Protein AF-A0A2C9L637-F1 (afdb_monomer_lite)

Sequence (157 aa):
QLSGPNQGNRTQELPAGRHTFPFSFQLPFNLPSSFEDYVGYVRYTAIGIIDKPWKFNHKTKRPFTIIGVLDLNQIPGAQQRLQVTKEKNVCCLCCKTGPIQATFNIERTGYVPGEAIKIFAEIRNGSSRRIDKSYVNLIMYKTFHAVTRARTDIQEI

Structure (mmCIF, N/CA/C/O backbone):
data_AF-A0A2C9L637-F1
#
_entry.id   AF-A0A2C9L637-F1
#
loop_
_atom_site.group_PDB
_atom_site.id
_atom_site.type_symbol
_atom_site.label_atom_id
_atom_site.label_alt_id
_atom_site.label_comp_id
_atom_site.label_asym_id
_atom_site.label_entity_id
_atom_site.label_seq_id
_atom_site.pdbx_PDB_ins_code
_atom_site.Cartn_x
_atom_site.Cartn_y
_atom_site.Cartn_z
_atom_site.occupancy
_atom_site.B_iso_or_equiv
_atom_site.auth_seq_id
_atom_site.auth_comp_id
_atom_site.auth_asym_id
_atom_site.auth_atom_id
_atom_site.pdbx_PDB_model_num
ATOM 1 N N . GLN A 1 1 ? 25.671 4.839 -17.784 1.00 28.70 1 GLN A N 1
ATOM 2 C CA . GLN A 1 1 ? 26.347 5.194 -19.049 1.00 28.70 1 GLN A CA 1
ATOM 3 C C . GLN A 1 1 ? 26.226 4.006 -19.983 1.00 28.70 1 GLN A C 1
ATOM 5 O O . GLN A 1 1 ? 26.399 2.883 -19.530 1.00 28.70 1 GLN A O 1
ATOM 10 N N . LEU A 1 2 ? 25.816 4.247 -21.226 1.00 46.53 2 LEU A N 1
ATOM 11 C CA . LEU A 1 2 ? 25.717 3.221 -22.258 1.00 46.53 2 LEU A CA 1
ATOM 12 C C . LEU A 1 2 ? 27.128 2.891 -22.744 1.00 46.53 2 LEU A C 1
ATOM 14 O O . LEU A 1 2 ? 27.812 3.769 -23.260 1.00 46.53 2 LEU A O 1
ATOM 18 N N . SER A 1 3 ? 27.531 1.637 -22.619 1.00 33.41 3 SER A N 1
ATOM 19 C CA . SER A 1 3 ? 28.649 1.087 -23.376 1.00 33.41 3 SER A CA 1
ATOM 20 C C . SER A 1 3 ? 28.237 -0.295 -23.865 1.00 33.41 3 SER A C 1
ATOM 22 O O . SER A 1 3 ? 28.489 -1.319 -23.238 1.00 33.41 3 SER A O 1
ATOM 24 N N . GLY A 1 4 ? 27.562 -0.306 -25.020 1.00 45.91 4 GLY A N 1
ATOM 25 C CA . GLY A 1 4 ? 27.743 -1.414 -25.955 1.00 45.91 4 GLY A CA 1
ATOM 26 C C . GLY A 1 4 ? 29.222 -1.485 -26.364 1.00 45.91 4 GLY A C 1
ATOM 27 O O . GLY A 1 4 ? 29.966 -0.536 -26.094 1.00 45.91 4 GLY A O 1
ATOM 28 N N . PRO A 1 5 ? 29.677 -2.595 -26.967 1.00 41.38 5 PRO A N 1
ATOM 29 C CA . PRO A 1 5 ? 31.084 -2.763 -27.304 1.00 41.38 5 PRO A CA 1
ATOM 30 C C . PRO A 1 5 ? 31.569 -1.538 -28.081 1.00 41.38 5 PRO A C 1
ATOM 32 O O . PRO A 1 5 ? 30.917 -1.120 -29.036 1.00 41.38 5 PRO A O 1
ATOM 35 N N . ASN A 1 6 ? 32.683 -0.956 -27.623 1.00 43.72 6 ASN A N 1
ATOM 36 C CA . ASN A 1 6 ? 33.396 0.138 -28.275 1.00 43.72 6 ASN A CA 1
ATOM 37 C C . ASN A 1 6 ? 33.693 -0.249 -29.730 1.00 43.72 6 ASN A C 1
ATOM 39 O O . ASN A 1 6 ? 34.735 -0.822 -30.036 1.00 43.72 6 ASN A O 1
ATOM 43 N N . GLN A 1 7 ? 32.774 0.057 -30.636 1.00 46.03 7 GLN A N 1
ATOM 44 C CA . GLN A 1 7 ? 33.030 0.099 -32.062 1.00 46.03 7 GLN A CA 1
ATOM 45 C C . GLN A 1 7 ? 32.944 1.569 -32.439 1.00 46.03 7 GLN A C 1
ATOM 47 O O . GLN A 1 7 ? 31.865 2.156 -32.485 1.00 46.03 7 GLN A O 1
ATOM 52 N N . GLY A 1 8 ? 34.121 2.179 -32.593 1.00 40.31 8 GLY A N 1
ATOM 53 C CA . GLY A 1 8 ? 34.260 3.569 -33.006 1.00 40.31 8 GLY A CA 1
ATOM 54 C C . GLY A 1 8 ? 33.510 3.858 -34.305 1.00 40.31 8 GLY A C 1
ATOM 55 O O . GLY A 1 8 ? 33.198 2.933 -35.047 1.00 40.31 8 GLY A O 1
ATOM 56 N N . ASN A 1 9 ? 33.252 5.147 -34.546 1.00 46.56 9 ASN A N 1
ATOM 57 C CA . ASN A 1 9 ? 32.622 5.773 -35.719 1.00 46.56 9 ASN A CA 1
ATOM 58 C C . ASN A 1 9 ? 32.857 5.067 -37.075 1.00 46.56 9 ASN A C 1
ATOM 60 O O . ASN A 1 9 ? 33.550 5.573 -37.955 1.00 46.56 9 ASN A O 1
ATOM 64 N N . ARG A 1 10 ? 32.234 3.912 -37.283 1.00 53.25 10 ARG A N 1
ATOM 65 C CA . ARG A 1 10 ? 32.051 3.259 -38.573 1.00 53.25 10 ARG A CA 1
ATOM 66 C C . ARG A 1 10 ? 30.568 3.003 -38.689 1.00 53.25 10 ARG A C 1
ATOM 68 O O . ARG A 1 10 ? 30.022 2.156 -37.989 1.00 53.25 10 ARG A O 1
ATOM 75 N N . THR A 1 11 ? 29.920 3.760 -39.564 1.00 60.19 11 THR A N 1
ATOM 76 C CA . THR A 1 11 ? 28.570 3.462 -40.026 1.00 60.19 11 THR A CA 1
ATOM 77 C C . THR A 1 11 ? 28.627 2.093 -40.704 1.00 60.19 11 THR A C 1
ATOM 79 O O . THR A 1 11 ? 29.035 1.986 -41.856 1.00 60.19 11 THR A O 1
ATOM 82 N N . GLN A 1 12 ? 28.338 1.027 -39.959 1.00 68.56 12 GLN A N 1
ATOM 83 C CA . GLN A 1 12 ? 28.237 -0.312 -40.527 1.00 68.56 12 GLN A CA 1
ATOM 84 C C . GLN A 1 12 ? 26.916 -0.407 -41.277 1.00 68.56 12 GLN A C 1
ATOM 86 O O . GLN A 1 12 ? 25.842 -0.199 -40.709 1.00 68.56 12 GLN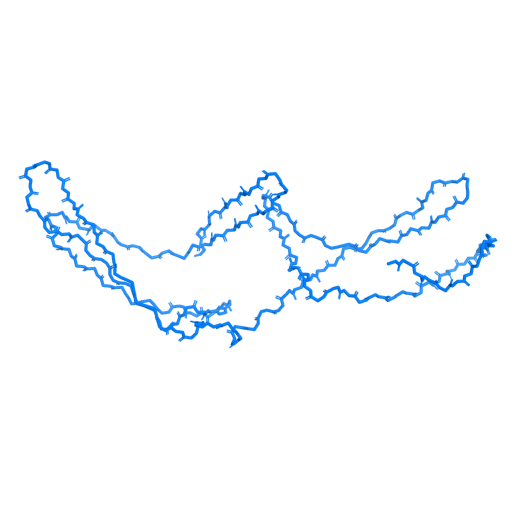 A O 1
ATOM 91 N N . GLU A 1 13 ? 27.008 -0.702 -42.566 1.00 81.12 13 GLU A N 1
ATOM 92 C CA . GLU A 1 13 ? 25.851 -1.029 -43.381 1.00 81.12 13 GLU A CA 1
ATOM 93 C C . GLU A 1 13 ? 25.332 -2.411 -42.966 1.00 81.12 13 GLU A C 1
ATOM 95 O O . GLU A 1 13 ? 26.068 -3.398 -42.978 1.00 81.12 13 GLU A O 1
ATOM 100 N N . LEU A 1 14 ? 24.069 -2.476 -42.539 1.00 85.00 14 LEU A N 1
ATOM 101 C CA . LEU A 1 14 ? 23.415 -3.738 -42.204 1.00 85.00 14 LEU A CA 1
ATOM 102 C C . LEU A 1 14 ? 22.850 -4.349 -43.496 1.00 85.00 14 LEU A C 1
ATOM 104 O O . LEU A 1 14 ? 21.943 -3.749 -44.079 1.00 85.00 14 LEU A O 1
ATOM 108 N N . PRO A 1 15 ? 23.332 -5.523 -43.952 1.00 91.06 15 PRO A N 1
ATOM 109 C CA . PRO A 1 15 ? 22.812 -6.158 -45.159 1.00 91.06 15 PRO A CA 1
ATOM 110 C C . PRO A 1 15 ? 21.345 -6.569 -44.985 1.00 91.06 15 PRO A C 1
ATOM 112 O O . PRO A 1 15 ? 20.839 -6.678 -43.865 1.00 91.06 15 PRO A O 1
ATOM 115 N N . ALA A 1 16 ? 20.652 -6.840 -46.091 1.00 92.12 16 ALA A N 1
ATOM 116 C CA . ALA A 1 16 ? 19.285 -7.346 -46.036 1.00 92.12 16 ALA A CA 1
ATOM 117 C C . ALA A 1 16 ? 19.226 -8.660 -45.237 1.00 92.12 16 ALA A C 1
ATOM 119 O O . ALA A 1 16 ? 19.982 -9.595 -45.496 1.00 92.12 16 ALA A O 1
ATOM 120 N N . GLY A 1 17 ? 18.326 -8.727 -44.257 1.00 93.69 17 GLY A N 1
ATOM 121 C CA . GLY A 1 17 ? 18.171 -9.903 -43.407 1.00 93.69 17 GLY A CA 1
ATOM 122 C C . GLY A 1 17 ? 17.767 -9.564 -41.977 1.00 93.69 17 GLY A C 1
ATOM 123 O O . GLY A 1 17 ? 17.481 -8.415 -41.633 1.00 93.69 17 GLY A O 1
ATOM 124 N N . ARG A 1 18 ? 17.722 -10.597 -41.131 1.00 94.19 18 ARG A N 1
ATOM 125 C CA . ARG A 1 18 ? 17.390 -10.473 -39.710 1.00 94.19 18 ARG A CA 1
ATOM 126 C C . ARG A 1 18 ? 18.661 -10.271 -38.894 1.00 94.19 18 ARG A C 1
ATOM 128 O O . ARG A 1 18 ? 19.492 -11.167 -38.809 1.00 94.19 18 ARG A O 1
ATOM 135 N N . HIS A 1 19 ? 18.735 -9.135 -38.212 1.00 90.88 19 HIS A N 1
ATOM 136 C CA . HIS A 1 19 ? 19.812 -8.809 -37.279 1.00 90.88 19 HIS A CA 1
ATOM 137 C C . HIS A 1 19 ? 19.306 -8.912 -35.843 1.00 90.88 19 HIS A C 1
ATOM 139 O O . HIS A 1 19 ? 18.212 -8.438 -35.534 1.00 90.88 19 HIS A O 1
ATOM 145 N N . THR A 1 20 ? 20.088 -9.540 -34.966 1.00 92.44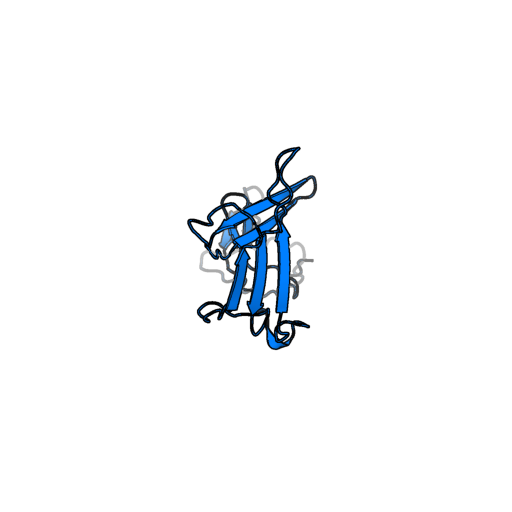 20 THR A N 1
ATOM 146 C CA . THR A 1 20 ? 19.753 -9.691 -33.543 1.00 92.44 20 THR A CA 1
ATOM 147 C C . THR A 1 20 ? 20.862 -9.081 -32.702 1.00 92.44 20 THR A C 1
ATOM 149 O O . THR A 1 20 ? 22.010 -9.499 -32.798 1.00 92.44 20 THR A O 1
ATOM 152 N N . PHE A 1 21 ? 20.501 -8.115 -31.860 1.00 90.06 21 PHE A N 1
ATOM 153 C CA . PHE A 1 21 ? 21.420 -7.434 -30.953 1.00 90.06 21 PHE A CA 1
ATOM 154 C C . PHE A 1 21 ? 21.035 -7.794 -29.513 1.00 90.06 21 PHE A C 1
ATOM 156 O O . PHE A 1 21 ? 20.089 -7.207 -28.979 1.00 90.06 21 PHE A O 1
ATOM 163 N N . PRO A 1 22 ? 21.683 -8.796 -28.893 1.00 92.44 22 PRO A N 1
ATOM 164 C CA . PRO A 1 22 ? 21.400 -9.145 -27.509 1.00 92.44 22 PRO A CA 1
ATOM 165 C C . PRO A 1 22 ? 21.845 -8.011 -26.581 1.00 92.44 22 PRO A C 1
ATOM 167 O O . PRO A 1 22 ? 22.893 -7.398 -26.777 1.00 92.44 22 PRO A O 1
ATOM 170 N N . PHE A 1 23 ? 21.050 -7.747 -25.551 1.00 90.19 23 PHE A N 1
ATOM 171 C CA . PHE A 1 23 ? 21.377 -6.795 -24.499 1.00 90.19 23 PHE A CA 1
ATOM 172 C C . PHE A 1 23 ? 20.975 -7.370 -23.143 1.00 90.19 23 PHE A C 1
ATOM 174 O O . PHE A 1 23 ? 20.052 -8.177 -23.041 1.00 90.19 23 PHE A O 1
ATOM 181 N N . SER A 1 24 ? 21.667 -6.927 -22.100 1.00 92.12 24 SER A N 1
ATOM 182 C CA . SER A 1 24 ? 21.344 -7.226 -20.710 1.00 92.12 24 SER A CA 1
ATOM 183 C C . SER A 1 24 ? 21.689 -6.011 -19.863 1.00 92.12 24 SER A C 1
ATOM 185 O O . SER A 1 24 ? 22.668 -5.314 -20.135 1.00 92.12 24 SER A O 1
ATOM 187 N N . PHE A 1 25 ? 20.871 -5.734 -18.859 1.00 88.38 25 PHE A N 1
ATOM 188 C CA . PHE A 1 25 ? 21.127 -4.693 -17.879 1.00 88.38 25 PHE A CA 1
ATOM 189 C C . PHE A 1 25 ? 20.613 -5.152 -16.523 1.00 88.38 25 PHE A C 1
ATOM 191 O O . PHE A 1 25 ? 19.581 -5.815 -16.423 1.00 88.38 25 PHE A O 1
ATOM 198 N N . GLN A 1 26 ? 21.339 -4.778 -15.476 1.00 91.94 26 GLN A N 1
ATOM 199 C CA . GLN A 1 26 ? 20.874 -4.955 -14.111 1.00 91.94 26 GLN A CA 1
ATOM 200 C C . GLN A 1 26 ? 20.063 -3.729 -13.708 1.00 91.94 26 GLN A C 1
ATOM 202 O O . GLN A 1 26 ? 20.480 -2.588 -13.919 1.00 91.94 26 GLN A O 1
ATOM 207 N N . LEU A 1 27 ? 18.881 -3.977 -13.158 1.00 91.06 27 LEU A N 1
ATOM 208 C CA . LEU A 1 27 ? 18.055 -2.927 -12.588 1.00 91.06 27 LEU A CA 1
ATOM 209 C C . LEU A 1 27 ? 18.649 -2.477 -11.242 1.00 91.06 27 LEU A C 1
ATOM 211 O O . LEU A 1 27 ? 19.172 -3.316 -10.508 1.00 91.06 27 LEU A O 1
ATOM 215 N N . PRO A 1 28 ? 18.561 -1.182 -10.891 1.00 90.50 28 PRO A N 1
ATOM 216 C CA . PRO A 1 28 ? 18.872 -0.723 -9.543 1.00 90.50 28 PRO A CA 1
ATOM 217 C C . PRO A 1 28 ? 18.080 -1.493 -8.476 1.00 90.50 28 PRO A C 1
ATOM 219 O O . PRO A 1 28 ? 16.917 -1.835 -8.679 1.00 90.50 28 PRO A O 1
ATOM 222 N N . PHE A 1 29 ? 18.697 -1.731 -7.318 1.00 83.06 29 PHE A N 1
ATOM 223 C CA . PHE A 1 29 ? 18.093 -2.524 -6.239 1.00 83.06 29 PHE A CA 1
ATOM 224 C C . PHE A 1 29 ? 16.927 -1.826 -5.525 1.00 83.06 29 PHE A C 1
ATOM 226 O O . PHE A 1 29 ? 16.093 -2.483 -4.917 1.00 83.06 29 PHE A O 1
ATOM 233 N N . ASN A 1 30 ? 16.855 -0.499 -5.594 1.00 85.50 30 ASN A N 1
ATOM 234 C CA . ASN A 1 30 ? 15.893 0.331 -4.868 1.00 85.50 30 ASN A CA 1
ATOM 235 C C . ASN A 1 30 ? 14.771 0.874 -5.767 1.00 85.50 30 ASN A C 1
ATOM 237 O O . ASN A 1 30 ? 14.262 1.973 -5.535 1.00 85.50 30 ASN A O 1
ATOM 241 N N . LEU A 1 31 ? 14.406 0.139 -6.819 1.00 91.38 31 LEU A N 1
ATOM 242 C CA . LEU A 1 31 ? 13.280 0.527 -7.658 1.00 91.38 31 LEU A CA 1
ATOM 243 C C . LEU A 1 31 ? 11.950 0.273 -6.933 1.00 91.38 31 LEU A C 1
ATOM 245 O O . LEU A 1 31 ? 11.753 -0.817 -6.395 1.00 91.38 31 LEU A O 1
ATOM 249 N N . PRO A 1 32 ? 11.018 1.240 -6.940 1.00 91.12 32 PRO A N 1
ATOM 250 C CA . PRO A 1 32 ? 9.670 0.988 -6.457 1.00 91.12 32 PRO A CA 1
ATOM 251 C C . PRO A 1 32 ? 8.951 -0.056 -7.322 1.00 91.12 32 PRO A C 1
ATOM 253 O O . PRO A 1 32 ? 9.245 -0.237 -8.507 1.00 91.12 32 PRO A O 1
ATOM 256 N N . SER A 1 33 ? 7.963 -0.727 -6.732 1.00 93.38 33 SER A N 1
ATOM 257 C CA . SER A 1 33 ? 7.034 -1.566 -7.488 1.00 93.38 33 SER A CA 1
ATOM 258 C C . SER A 1 33 ? 6.325 -0.749 -8.567 1.00 93.38 33 SER A C 1
ATOM 260 O O . SER A 1 33 ? 6.031 0.434 -8.386 1.00 93.38 33 SER A O 1
ATOM 262 N N . SER A 1 34 ? 6.006 -1.395 -9.686 1.00 95.06 34 SER A N 1
ATOM 263 C CA . SER A 1 34 ? 5.079 -0.825 -10.661 1.00 95.06 34 SER A CA 1
ATOM 264 C C . SER A 1 34 ? 3.717 -0.600 -10.012 1.00 95.06 34 SER A C 1
ATOM 266 O O . SER A 1 34 ? 3.258 -1.422 -9.219 1.00 95.06 34 SER A O 1
ATOM 268 N N . PHE A 1 35 ? 3.087 0.521 -10.342 1.00 93.00 35 PHE A N 1
ATOM 269 C CA . PHE A 1 35 ? 1.860 0.968 -9.696 1.00 93.00 35 PHE A CA 1
ATOM 270 C C . PHE A 1 35 ? 0.987 1.729 -10.688 1.00 93.00 35 PHE A C 1
ATOM 272 O O . PHE A 1 35 ? 1.507 2.471 -11.519 1.00 93.00 35 PHE A O 1
ATOM 279 N N . GLU A 1 36 ? -0.327 1.560 -10.587 1.00 92.94 36 GLU A N 1
ATOM 280 C CA . GLU A 1 36 ? -1.316 2.193 -11.457 1.00 92.94 36 GLU A CA 1
ATOM 281 C C . GLU A 1 36 ? -2.453 2.745 -10.601 1.00 92.94 36 GLU A C 1
ATOM 283 O O . GLU A 1 36 ? -3.101 2.000 -9.868 1.00 92.94 36 GLU A O 1
ATOM 288 N N . ASP A 1 37 ? -2.703 4.044 -10.707 1.00 90.31 37 ASP A N 1
ATOM 289 C CA . ASP A 1 37 ? -3.804 4.729 -10.042 1.00 90.31 37 ASP A CA 1
ATOM 290 C C . ASP A 1 37 ? -4.257 5.920 -10.902 1.00 90.31 37 ASP A C 1
ATOM 292 O O . ASP A 1 37 ? -3.525 6.406 -11.769 1.00 90.31 37 ASP A O 1
ATOM 296 N N . TYR A 1 38 ? -5.477 6.404 -10.678 1.00 87.19 38 TYR A N 1
ATOM 297 C CA . TYR A 1 38 ? -6.020 7.552 -11.404 1.00 87.19 38 TYR A CA 1
ATOM 298 C C . TYR A 1 38 ? -5.258 8.857 -11.099 1.00 87.19 38 TYR A C 1
ATOM 300 O O . TYR A 1 38 ? -5.253 9.774 -11.921 1.00 87.19 38 TYR A O 1
ATOM 308 N N . VAL A 1 39 ? -4.608 8.949 -9.931 1.00 85.25 39 VAL A N 1
ATOM 309 C CA . VAL A 1 39 ? -3.771 10.090 -9.528 1.00 85.25 39 VAL A CA 1
ATOM 310 C C . VAL A 1 39 ? -2.371 10.022 -10.149 1.00 85.25 39 VAL A C 1
ATOM 312 O O . VAL A 1 39 ? -1.750 11.066 -10.361 1.00 85.25 39 VAL A O 1
ATOM 315 N N . GLY A 1 40 ? -1.861 8.827 -10.463 1.00 86.25 40 GLY A N 1
ATOM 316 C CA . GLY A 1 40 ? -0.529 8.649 -11.040 1.00 86.25 40 GLY A CA 1
ATOM 317 C C . GLY A 1 40 ? -0.081 7.191 -11.135 1.00 86.25 40 GLY A C 1
ATOM 318 O O . GLY A 1 40 ? -0.734 6.285 -10.628 1.00 86.25 40 GLY A O 1
ATOM 319 N N . TYR A 1 41 ? 1.066 6.962 -11.779 1.00 91.38 41 TYR A N 1
ATOM 320 C CA . TYR A 1 41 ? 1.598 5.619 -12.016 1.00 91.38 41 TYR A CA 1
ATOM 321 C C . TYR A 1 41 ? 3.123 5.551 -11.895 1.00 91.38 41 TYR A C 1
ATOM 323 O O . TYR A 1 41 ? 3.835 6.542 -12.074 1.00 91.38 41 TYR A O 1
ATOM 331 N N . VAL A 1 42 ? 3.621 4.335 -11.684 1.00 92.62 42 VAL A N 1
ATOM 332 C CA . VAL A 1 42 ? 5.031 3.953 -11.798 1.00 92.62 42 VAL A CA 1
ATOM 333 C C . VAL A 1 42 ? 5.126 2.885 -12.886 1.00 92.62 42 VAL A C 1
ATOM 335 O O . VAL A 1 42 ? 4.723 1.742 -12.678 1.00 92.62 42 VAL A O 1
ATOM 338 N N . ARG A 1 43 ? 5.646 3.258 -14.063 1.00 95.50 43 ARG A N 1
ATOM 339 C CA . ARG A 1 43 ? 5.764 2.380 -15.240 1.00 95.50 43 ARG A CA 1
ATOM 340 C C . ARG A 1 43 ? 7.209 2.275 -15.698 1.00 95.50 43 ARG A C 1
ATOM 342 O O . ARG A 1 43 ? 7.876 3.292 -15.882 1.00 95.50 43 ARG A O 1
ATOM 349 N N . TYR A 1 44 ? 7.647 1.055 -15.984 1.00 95.75 44 TYR A N 1
ATOM 350 C CA . TYR A 1 44 ? 8.970 0.785 -16.536 1.00 95.75 44 TYR A CA 1
ATOM 351 C C . TYR A 1 44 ? 8.873 0.393 -18.007 1.00 95.75 44 TYR A C 1
ATOM 353 O O . TYR A 1 44 ? 7.936 -0.275 -18.445 1.00 95.75 44 TYR A O 1
ATOM 361 N N . THR A 1 45 ? 9.815 0.868 -18.821 1.00 95.44 45 THR A N 1
ATOM 362 C CA . THR A 1 45 ? 9.821 0.606 -20.264 1.00 95.44 45 THR A CA 1
ATOM 363 C C . THR A 1 45 ? 11.245 0.519 -20.782 1.00 95.44 45 THR A C 1
ATOM 365 O O . THR A 1 45 ? 12.022 1.460 -20.639 1.00 95.44 45 THR A O 1
ATOM 368 N N . ALA A 1 46 ? 11.564 -0.587 -21.450 1.00 94.62 46 ALA A N 1
ATOM 369 C CA . ALA A 1 46 ? 12.767 -0.712 -22.254 1.00 94.62 46 ALA A CA 1
ATOM 370 C C . ALA A 1 46 ? 12.538 -0.033 -23.609 1.00 94.62 46 ALA A C 1
ATOM 372 O O . ALA A 1 46 ? 11.512 -0.250 -24.261 1.00 94.62 46 ALA A O 1
ATOM 373 N N . ILE A 1 47 ? 13.483 0.804 -24.034 1.00 94.44 47 ILE A N 1
ATOM 374 C CA . ILE A 1 47 ? 13.396 1.557 -25.286 1.00 94.44 47 ILE A CA 1
ATOM 375 C C . ILE A 1 47 ? 14.573 1.163 -26.175 1.00 94.44 47 ILE A C 1
ATOM 377 O O . ILE A 1 47 ? 15.719 1.425 -25.828 1.00 94.44 47 ILE A O 1
ATOM 381 N N . GLY A 1 48 ? 14.277 0.572 -27.331 1.00 92.88 48 GLY A N 1
ATOM 382 C CA . GLY A 1 48 ? 15.256 0.336 -28.390 1.00 92.88 48 GLY A CA 1
ATOM 383 C C . GLY A 1 48 ? 15.210 1.468 -29.411 1.00 92.88 48 GLY A C 1
ATOM 384 O O . GLY A 1 48 ? 14.124 1.843 -29.860 1.00 92.88 48 GLY A O 1
ATOM 385 N N . ILE A 1 49 ? 16.368 2.019 -29.772 1.00 92.81 49 ILE A N 1
ATOM 386 C CA . ILE A 1 49 ? 16.491 3.094 -30.762 1.00 92.81 49 ILE A CA 1
ATOM 387 C C . ILE A 1 49 ? 17.487 2.646 -31.828 1.00 92.81 49 ILE A C 1
ATOM 389 O O . ILE A 1 49 ? 18.631 2.340 -31.509 1.00 92.81 49 ILE A O 1
ATOM 393 N N . ILE A 1 50 ? 17.045 2.619 -33.082 1.00 90.06 50 ILE A N 1
ATOM 394 C CA . ILE A 1 50 ? 17.916 2.467 -34.247 1.00 90.06 50 ILE A CA 1
ATOM 395 C C . ILE A 1 50 ? 18.162 3.869 -34.791 1.00 90.06 50 ILE A C 1
ATOM 397 O O . ILE A 1 50 ? 17.244 4.497 -35.335 1.00 90.06 50 ILE A O 1
ATOM 401 N N . ASP A 1 51 ? 19.389 4.344 -34.603 1.00 86.69 51 ASP A N 1
ATOM 402 C CA . ASP A 1 51 ? 19.865 5.608 -35.150 1.00 86.69 51 ASP A CA 1
ATOM 403 C C . ASP A 1 51 ? 20.147 5.445 -36.645 1.00 86.69 51 ASP A C 1
ATOM 405 O O . ASP A 1 51 ? 20.830 4.503 -37.053 1.00 86.69 51 ASP A O 1
ATOM 409 N N . LYS A 1 52 ? 19.557 6.306 -37.477 1.00 83.88 52 LYS A N 1
ATOM 410 C CA . LYS A 1 52 ? 19.706 6.227 -3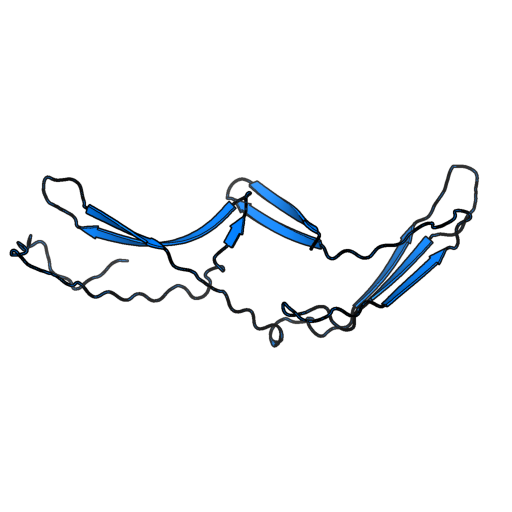8.936 1.00 83.88 52 LYS A CA 1
ATOM 411 C C . LYS A 1 52 ? 20.270 7.542 -39.456 1.00 83.88 52 LYS A C 1
ATOM 413 O O . LYS A 1 52 ? 19.589 8.560 -39.350 1.00 83.88 52 LYS A O 1
ATOM 418 N N . PRO A 1 53 ? 21.447 7.532 -40.104 1.00 82.94 53 PRO A N 1
ATOM 419 C CA . PRO A 1 53 ? 21.961 8.721 -40.763 1.00 82.94 53 PRO A CA 1
ATOM 420 C C . PRO A 1 53 ? 20.927 9.284 -41.744 1.00 82.94 53 PRO A C 1
ATOM 422 O O . PRO A 1 53 ? 20.321 8.535 -42.516 1.00 82.94 53 PRO A O 1
ATOM 425 N N . TRP A 1 54 ? 20.731 10.604 -41.710 1.00 79.25 54 TRP A N 1
ATOM 426 C CA . TRP A 1 54 ? 19.887 11.345 -42.659 1.00 79.25 54 TRP A CA 1
ATOM 427 C C . TRP A 1 54 ? 18.391 10.970 -42.651 1.00 79.25 54 TRP A C 1
ATOM 429 O O . TRP A 1 54 ? 17.657 11.349 -43.564 1.00 79.25 54 TRP A O 1
ATOM 439 N N . LYS A 1 55 ? 17.911 10.227 -41.640 1.00 81.69 55 LYS A N 1
ATOM 440 C CA . LYS A 1 55 ? 16.498 9.838 -41.475 1.00 81.69 55 LYS A CA 1
ATOM 441 C C . LYS A 1 55 ? 16.087 9.864 -40.003 1.00 81.69 55 LYS A C 1
ATOM 443 O O . LYS A 1 55 ? 16.918 9.806 -39.111 1.00 81.69 55 LYS A O 1
ATOM 448 N N . PHE A 1 56 ? 14.781 9.886 -39.738 1.00 86.19 56 PHE A N 1
ATOM 449 C CA . PHE A 1 56 ? 14.280 9.754 -38.370 1.00 86.19 56 PHE A CA 1
ATOM 450 C C . PHE A 1 56 ? 14.593 8.380 -37.772 1.00 86.19 56 PHE A C 1
ATOM 452 O O . PHE A 1 56 ? 14.402 7.336 -38.415 1.00 86.19 56 PHE A O 1
ATOM 459 N N . ASN A 1 57 ? 15.000 8.399 -36.506 1.00 89.00 57 ASN A N 1
ATOM 460 C CA . ASN A 1 57 ? 15.330 7.206 -35.740 1.00 89.00 57 ASN A CA 1
ATOM 461 C C . ASN A 1 57 ? 14.109 6.313 -35.559 1.00 89.00 57 ASN A C 1
ATOM 463 O O . ASN A 1 57 ? 12.997 6.781 -35.305 1.00 89.00 57 ASN A O 1
ATOM 467 N N . HIS A 1 58 ? 14.317 5.003 -35.676 1.00 89.25 58 HIS A N 1
ATOM 468 C CA . HIS A 1 58 ? 13.260 4.044 -35.386 1.00 89.25 58 HIS A CA 1
ATOM 469 C C . HIS A 1 58 ? 13.281 3.718 -33.895 1.00 89.25 58 HIS A C 1
ATOM 471 O O . HIS A 1 58 ? 14.303 3.285 -33.368 1.00 89.25 58 HIS A O 1
ATOM 477 N N . LYS A 1 59 ? 12.157 3.935 -33.211 1.00 93.62 59 LYS A N 1
ATOM 478 C CA . LYS A 1 59 ? 12.027 3.748 -31.764 1.00 93.62 59 LYS A CA 1
ATOM 479 C C . LYS A 1 59 ? 11.001 2.664 -31.474 1.00 93.62 59 LYS A C 1
ATOM 481 O O . LYS A 1 59 ? 9.854 2.780 -31.890 1.00 93.62 59 LYS A O 1
ATOM 486 N N . THR A 1 60 ? 11.394 1.661 -30.699 1.00 93.31 60 THR A N 1
ATOM 487 C CA . THR A 1 60 ? 10.494 0.636 -30.164 1.00 93.31 60 THR A CA 1
ATOM 488 C C . THR A 1 60 ? 10.487 0.687 -28.643 1.00 93.31 60 THR A C 1
ATOM 490 O O . THR A 1 60 ? 11.488 1.036 -28.016 1.00 93.31 60 THR A O 1
ATOM 493 N N . LYS A 1 61 ? 9.341 0.380 -28.037 1.00 95.12 61 LYS A N 1
ATOM 494 C CA . LYS A 1 61 ? 9.144 0.391 -26.586 1.00 95.12 61 LYS A CA 1
ATOM 495 C C . LYS A 1 61 ? 8.574 -0.949 -26.142 1.00 95.12 61 LYS A C 1
ATOM 497 O O . LYS A 1 61 ? 7.644 -1.457 -26.767 1.00 95.12 61 LYS A O 1
ATOM 502 N N . ARG A 1 62 ? 9.092 -1.496 -25.045 1.00 94.94 62 ARG A N 1
ATOM 503 C CA . ARG A 1 62 ? 8.560 -2.692 -24.386 1.00 94.94 62 ARG A CA 1
ATOM 504 C C . ARG A 1 62 ? 8.369 -2.419 -22.892 1.00 94.94 62 ARG A C 1
ATOM 506 O O . ARG A 1 62 ? 9.369 -2.218 -22.202 1.00 94.94 62 ARG A O 1
ATOM 513 N N . PRO A 1 63 ? 7.120 -2.341 -22.398 1.00 96.38 63 PRO A N 1
ATOM 514 C CA . PRO A 1 63 ? 6.865 -2.202 -20.972 1.00 96.38 63 PRO A CA 1
ATOM 515 C C . PRO A 1 63 ? 7.211 -3.498 -20.234 1.00 96.38 63 PRO A C 1
ATOM 517 O O . PRO A 1 63 ? 7.163 -4.581 -20.819 1.00 96.38 63 PRO A O 1
ATOM 520 N N . PHE A 1 64 ? 7.547 -3.378 -18.956 1.00 94.81 64 PHE A N 1
ATOM 521 C CA . PHE A 1 64 ? 7.740 -4.510 -18.053 1.00 94.81 64 PHE A CA 1
ATOM 522 C C . PHE A 1 64 ? 7.353 -4.116 -16.624 1.00 94.81 64 PHE A C 1
ATOM 524 O O . PHE A 1 64 ? 7.313 -2.928 -16.296 1.00 94.81 64 PHE A O 1
ATOM 531 N N . THR A 1 65 ? 7.069 -5.115 -15.790 1.00 95.75 65 THR A N 1
ATOM 532 C CA . THR A 1 65 ? 6.592 -4.928 -14.414 1.00 95.75 65 THR A CA 1
ATOM 533 C C . THR A 1 65 ? 7.709 -5.216 -13.423 1.00 95.75 65 THR A C 1
ATOM 535 O O . THR A 1 65 ? 8.437 -6.196 -13.564 1.00 95.75 65 THR A O 1
ATOM 538 N N . ILE A 1 66 ? 7.812 -4.374 -12.401 1.00 94.44 66 ILE A N 1
ATOM 539 C CA . ILE A 1 66 ? 8.677 -4.577 -11.240 1.00 94.44 66 ILE A CA 1
ATOM 540 C C . ILE A 1 66 ? 7.796 -4.837 -10.027 1.00 94.44 66 ILE A C 1
ATOM 542 O O . ILE A 1 66 ? 6.870 -4.072 -9.761 1.00 94.44 66 ILE A O 1
ATOM 546 N N . ILE A 1 67 ? 8.103 -5.898 -9.286 1.00 90.88 67 ILE A N 1
ATOM 547 C CA . ILE A 1 67 ? 7.461 -6.216 -8.012 1.00 90.88 67 ILE A CA 1
ATOM 548 C C . ILE A 1 67 ? 8.543 -6.119 -6.942 1.00 90.88 67 ILE A C 1
ATOM 550 O O . ILE A 1 67 ? 9.425 -6.972 -6.862 1.00 90.88 67 ILE A O 1
ATOM 554 N N . GLY A 1 68 ? 8.491 -5.055 -6.145 1.00 86.69 68 GLY A N 1
ATOM 555 C CA . GLY A 1 68 ? 9.279 -4.932 -4.929 1.00 86.69 68 GLY A CA 1
ATOM 556 C C . GLY A 1 68 ? 8.767 -5.939 -3.909 1.00 86.69 68 GLY A C 1
ATOM 557 O O . GLY A 1 68 ? 7.656 -5.802 -3.397 1.00 86.69 68 GLY A O 1
ATOM 558 N N . VAL A 1 69 ? 9.559 -6.976 -3.652 1.00 80.56 69 VAL A N 1
ATOM 559 C CA . VAL A 1 69 ? 9.235 -7.988 -2.646 1.00 80.56 69 VAL A CA 1
ATOM 560 C C . VAL A 1 69 ? 9.569 -7.411 -1.276 1.00 80.56 69 VAL A C 1
ATOM 562 O O . VAL A 1 69 ? 10.730 -7.142 -0.976 1.00 80.56 69 VAL A O 1
ATOM 565 N N . LEU A 1 70 ? 8.540 -7.206 -0.458 1.00 85.31 70 LEU A N 1
ATOM 566 C CA . LEU A 1 70 ? 8.688 -6.841 0.945 1.00 85.31 70 LEU A CA 1
ATOM 567 C C . LEU A 1 70 ? 8.620 -8.111 1.791 1.00 85.31 70 LEU A C 1
ATOM 569 O O . LEU A 1 70 ? 7.587 -8.779 1.819 1.00 85.31 70 LEU A O 1
ATOM 573 N N . ASP A 1 71 ? 9.699 -8.424 2.501 1.00 88.81 71 ASP A N 1
ATOM 574 C CA . ASP A 1 71 ? 9.673 -9.468 3.521 1.00 88.81 71 ASP A CA 1
ATOM 575 C C . ASP A 1 71 ? 9.156 -8.878 4.835 1.00 88.81 71 ASP A C 1
ATOM 577 O O . ASP A 1 71 ? 9.853 -8.132 5.527 1.00 88.81 71 ASP A O 1
ATOM 581 N N . LEU A 1 72 ? 7.912 -9.212 5.181 1.00 91.38 72 LEU A N 1
ATOM 582 C CA . LEU A 1 72 ? 7.260 -8.720 6.391 1.00 91.38 72 LEU A CA 1
ATOM 583 C C . LEU A 1 72 ? 8.020 -9.111 7.669 1.00 91.38 72 LEU A C 1
ATOM 585 O O . LEU A 1 72 ? 7.950 -8.390 8.663 1.00 91.38 72 LEU A O 1
ATOM 589 N N . ASN A 1 73 ? 8.780 -10.210 7.644 1.00 91.19 73 ASN A N 1
ATOM 590 C CA . ASN A 1 73 ? 9.569 -10.654 8.795 1.00 91.19 73 ASN A CA 1
ATOM 591 C C . ASN A 1 73 ? 10.741 -9.715 9.104 1.00 91.19 73 ASN A C 1
ATOM 593 O O . ASN A 1 73 ? 11.236 -9.705 10.229 1.00 91.19 73 ASN A O 1
ATOM 597 N N . GLN A 1 74 ? 11.172 -8.913 8.128 1.00 93.00 74 GLN A N 1
ATOM 598 C CA . GLN A 1 74 ? 12.244 -7.932 8.295 1.00 93.00 74 GLN A CA 1
ATOM 599 C C . GLN A 1 74 ? 11.735 -6.589 8.825 1.00 93.00 74 GLN A C 1
ATOM 601 O O . GLN A 1 74 ? 12.544 -5.738 9.187 1.00 93.00 74 GLN A O 1
ATOM 606 N N . ILE A 1 75 ? 10.414 -6.379 8.882 1.00 93.88 75 ILE A N 1
ATOM 607 C CA . ILE A 1 75 ? 9.818 -5.122 9.336 1.00 93.88 75 ILE A CA 1
ATOM 608 C C . ILE A 1 75 ? 9.736 -5.100 10.867 1.00 93.88 75 ILE A C 1
ATOM 610 O O . ILE A 1 75 ? 8.972 -5.873 11.460 1.00 93.88 75 ILE A O 1
ATOM 614 N N . PRO A 1 76 ? 10.469 -4.188 11.538 1.00 94.00 76 PRO A N 1
ATOM 615 C CA . PRO A 1 76 ? 10.395 -4.061 12.983 1.00 94.00 76 PRO A CA 1
ATOM 616 C C . PRO A 1 76 ? 8.971 -3.726 13.418 1.00 94.00 76 PRO A C 1
ATOM 618 O O . PRO A 1 76 ? 8.336 -2.814 12.894 1.00 94.00 76 PRO A O 1
ATOM 621 N N . GLY A 1 77 ? 8.468 -4.473 14.394 1.00 92.88 77 GLY A N 1
ATOM 622 C CA . GLY A 1 77 ? 7.142 -4.245 14.953 1.00 92.88 77 GLY A CA 1
ATOM 623 C C . GLY A 1 77 ? 5.986 -4.895 14.199 1.00 92.88 77 GLY A C 1
ATOM 624 O O . GLY A 1 77 ? 4.888 -4.919 14.745 1.00 92.88 77 GLY A O 1
ATOM 625 N N . ALA A 1 78 ? 6.212 -5.521 13.037 1.00 94.31 78 ALA A N 1
ATOM 626 C CA . ALA A 1 78 ? 5.148 -6.201 12.292 1.00 94.31 78 ALA A CA 1
ATOM 627 C C . ALA A 1 78 ? 4.421 -7.271 13.131 1.00 94.31 78 ALA A C 1
ATOM 629 O O . ALA A 1 78 ? 3.208 -7.411 13.030 1.00 94.31 78 ALA A O 1
ATOM 630 N N . GLN A 1 79 ? 5.139 -7.978 14.010 1.00 94.38 79 GLN A N 1
ATOM 631 C CA . GLN A 1 79 ? 4.577 -8.987 14.924 1.00 94.38 79 GLN A CA 1
ATOM 632 C C . GLN A 1 79 ? 4.087 -8.413 16.266 1.00 94.38 79 GLN A C 1
ATOM 634 O O . GLN A 1 79 ? 3.620 -9.158 17.124 1.00 94.38 79 GLN A O 1
ATOM 639 N N . GLN A 1 80 ? 4.218 -7.105 16.499 1.00 95.31 80 GLN A N 1
ATOM 640 C CA . GLN A 1 80 ? 3.814 -6.507 17.770 1.00 95.31 80 GLN A CA 1
ATOM 641 C C . GLN A 1 80 ? 2.299 -6.399 17.860 1.00 95.31 80 GLN A C 1
ATOM 643 O O . GLN A 1 80 ? 1.645 -5.875 16.959 1.00 95.31 80 GLN A O 1
ATOM 648 N N . ARG A 1 81 ? 1.758 -6.834 18.999 1.00 95.12 81 ARG A N 1
ATOM 649 C CA . ARG A 1 81 ? 0.382 -6.539 19.392 1.00 95.12 81 ARG A CA 1
ATOM 650 C C . ARG A 1 81 ? 0.186 -5.037 19.507 1.00 95.12 81 ARG A C 1
ATOM 652 O O . ARG A 1 81 ? 1.047 -4.339 20.041 1.00 95.12 81 ARG A O 1
ATOM 659 N N . LEU A 1 82 ? -0.973 -4.566 19.068 1.00 95.50 82 LEU A N 1
ATOM 660 C CA . LEU A 1 82 ? -1.352 -3.168 19.201 1.00 95.50 82 LEU A CA 1
ATOM 661 C C . LEU A 1 82 ? -2.702 -3.066 19.905 1.00 95.50 82 LEU A C 1
ATOM 663 O O . LEU A 1 82 ? -3.677 -3.686 19.483 1.00 95.50 82 LEU A O 1
ATOM 667 N N . GLN A 1 83 ? -2.735 -2.254 20.960 1.00 96.56 83 GLN A N 1
ATOM 668 C CA . GLN A 1 83 ? -3.942 -1.834 21.659 1.00 96.56 83 GLN A CA 1
ATOM 669 C C . GLN A 1 83 ? -4.032 -0.310 21.610 1.00 96.56 83 GLN A C 1
ATOM 671 O O . GLN A 1 83 ? -3.090 0.384 21.991 1.00 96.56 83 GLN A O 1
ATOM 676 N N . VAL A 1 84 ? -5.162 0.214 21.146 1.00 96.31 84 VAL A N 1
ATOM 677 C CA . VAL A 1 84 ? -5.420 1.654 21.078 1.00 96.31 84 VAL A CA 1
ATOM 678 C C . VAL A 1 84 ? -6.765 1.948 21.710 1.00 96.31 84 VAL A C 1
ATOM 680 O O . VAL A 1 84 ? -7.784 1.413 21.282 1.00 96.31 84 VAL A O 1
ATOM 683 N N . THR A 1 85 ? -6.772 2.855 22.681 1.00 96.88 85 THR A N 1
ATOM 684 C CA . THR A 1 85 ? -7.991 3.372 23.304 1.00 96.88 85 THR A CA 1
ATOM 685 C C . THR A 1 85 ? -8.181 4.832 22.918 1.00 96.88 85 THR A C 1
ATOM 687 O O . THR A 1 85 ? -7.251 5.632 23.019 1.00 96.88 85 THR A O 1
ATOM 690 N N . LYS A 1 86 ? -9.386 5.188 22.472 1.00 95.56 86 LYS A N 1
ATOM 691 C CA . LYS A 1 86 ? -9.793 6.575 22.225 1.00 95.56 86 LYS A CA 1
ATOM 692 C C . LYS A 1 86 ? -11.091 6.889 22.943 1.00 95.56 86 LYS A C 1
ATOM 694 O O . LYS A 1 86 ? -11.985 6.052 23.026 1.00 95.56 86 LYS A O 1
ATOM 699 N N . GLU A 1 87 ? -11.204 8.127 23.401 1.00 93.81 87 GLU A N 1
ATOM 700 C CA . GLU A 1 87 ? -12.374 8.635 24.110 1.00 93.81 87 GLU A CA 1
ATOM 701 C C . GLU A 1 87 ? -12.905 9.892 23.437 1.00 93.81 87 GLU A C 1
ATOM 703 O O . GLU A 1 87 ? -12.145 10.721 22.931 1.00 93.81 87 GLU A O 1
ATOM 708 N N . LYS A 1 88 ? -14.229 10.041 23.437 1.00 90.00 88 LYS A N 1
ATOM 709 C CA . LYS A 1 88 ? -14.912 11.236 22.952 1.00 90.00 88 LYS A CA 1
ATOM 710 C C . LYS A 1 88 ? -16.004 11.640 23.930 1.00 90.00 88 LYS A C 1
ATOM 712 O O . LYS A 1 88 ? -16.958 10.898 24.155 1.00 90.00 88 LYS A O 1
ATOM 717 N N . ASN A 1 89 ? -15.891 12.853 24.462 1.00 87.06 89 ASN A N 1
ATOM 718 C CA . ASN A 1 89 ? -16.964 13.471 25.231 1.00 87.06 89 ASN A CA 1
ATOM 719 C C . ASN A 1 89 ? -18.085 13.915 24.290 1.00 87.06 89 ASN A C 1
ATOM 721 O O . ASN A 1 89 ? -17.843 14.591 23.289 1.00 87.06 89 ASN A O 1
ATOM 725 N N . VAL A 1 90 ? -19.317 13.540 24.620 1.00 82.19 90 VAL A N 1
ATOM 726 C CA . VAL A 1 90 ? -20.515 13.949 23.882 1.00 82.19 90 VAL A CA 1
ATOM 727 C C . VAL A 1 90 ? -21.242 14.971 24.748 1.00 82.19 90 VAL A C 1
ATOM 729 O O . VAL A 1 90 ? -21.841 14.591 25.743 1.00 82.19 90 VAL A O 1
ATOM 732 N N . CYS A 1 91 ? -21.141 16.268 24.435 1.00 70.00 91 CYS A N 1
ATOM 733 C CA . CYS A 1 91 ? -21.686 17.326 25.293 1.00 70.00 91 CYS A CA 1
ATOM 734 C C . CYS A 1 91 ? -22.293 18.500 24.506 1.00 70.00 91 CYS A C 1
ATOM 736 O O . CYS A 1 91 ? -21.849 18.835 23.409 1.00 70.00 91 CYS A O 1
ATOM 738 N N . CYS A 1 92 ? -23.283 19.136 25.134 1.00 65.31 92 CYS A N 1
ATOM 739 C CA . CYS A 1 92 ? -23.742 20.507 24.920 1.00 65.31 92 CYS A CA 1
ATOM 740 C C . CYS A 1 92 ? -23.821 21.209 26.295 1.00 65.31 92 CYS A C 1
ATOM 742 O O . CYS A 1 92 ? -24.083 20.538 27.292 1.00 65.31 92 CYS A O 1
ATOM 744 N N . LEU A 1 93 ? -23.589 22.532 26.317 1.00 56.75 93 LEU A N 1
ATOM 745 C CA . LEU A 1 93 ? -23.204 23.452 27.419 1.00 56.75 93 LEU A CA 1
ATOM 746 C C . LEU A 1 93 ? -23.648 23.188 28.885 1.00 56.75 93 LEU A C 1
ATOM 748 O O . LEU A 1 93 ? -23.056 23.767 29.789 1.00 56.75 93 LEU A O 1
ATOM 752 N N . CYS A 1 94 ? -24.656 22.361 29.159 1.00 61.50 94 CYS A N 1
ATOM 753 C CA . CYS A 1 94 ? -25.264 22.175 30.482 1.00 61.50 94 CYS A CA 1
ATOM 754 C C . CYS A 1 94 ? -25.465 20.706 30.917 1.00 61.50 94 CYS A C 1
ATOM 756 O O . CYS A 1 94 ? -26.015 20.464 31.990 1.00 61.50 94 CYS A O 1
ATOM 758 N N . CYS A 1 95 ? -24.991 19.711 30.156 1.00 65.69 95 CYS A N 1
ATOM 759 C CA . CYS A 1 95 ? -25.122 18.294 30.526 1.00 65.69 95 CYS A CA 1
ATOM 760 C C . CYS A 1 95 ? -23.766 17.672 30.900 1.00 65.69 95 CYS A C 1
ATOM 762 O O . CYS A 1 95 ? -22.890 17.531 30.050 1.00 65.69 95 CYS A O 1
ATOM 764 N N . LYS A 1 96 ? -23.598 17.239 32.158 1.00 65.62 96 LYS A N 1
ATOM 765 C CA . LYS A 1 96 ? -22.470 16.381 32.561 1.00 65.62 96 LYS A CA 1
ATOM 766 C C . LYS A 1 96 ? -22.788 14.933 32.183 1.00 65.62 96 LYS A C 1
ATOM 768 O O . LYS A 1 96 ? -23.603 14.296 32.841 1.00 65.62 96 LYS A O 1
ATOM 773 N N . THR A 1 97 ? -22.157 14.415 31.136 1.00 81.38 97 THR A N 1
ATOM 774 C CA . THR A 1 97 ? -22.232 12.995 30.752 1.00 81.38 97 THR A CA 1
ATOM 775 C C . THR A 1 97 ? -20.828 12.441 30.555 1.00 81.38 97 THR A C 1
ATOM 777 O O . THR A 1 97 ? -19.932 13.190 30.166 1.00 81.38 97 THR A O 1
ATOM 780 N N . GLY A 1 98 ? -20.632 11.148 30.812 1.00 86.25 98 GLY A N 1
ATOM 781 C CA . GLY A 1 98 ? -19.346 10.490 30.586 1.00 86.25 98 GLY A CA 1
ATOM 782 C C . GLY A 1 98 ? -19.011 10.334 29.094 1.00 86.25 98 GLY A C 1
ATOM 783 O O . GLY A 1 98 ? -19.884 10.515 28.234 1.00 86.25 98 GLY A O 1
ATOM 784 N N . PRO A 1 99 ? -17.749 10.013 28.763 1.00 92.12 99 PRO A N 1
ATOM 785 C CA . PRO A 1 99 ? -17.313 9.822 27.387 1.00 92.12 99 PRO A CA 1
ATOM 786 C C . PRO A 1 99 ? -17.854 8.524 26.779 1.00 92.12 99 PRO A C 1
ATOM 788 O O . PRO A 1 99 ? -18.212 7.572 27.474 1.00 92.12 99 PRO A O 1
ATOM 791 N N . ILE A 1 100 ? -17.845 8.472 25.449 1.00 93.81 100 ILE A N 1
ATOM 792 C CA . ILE A 1 100 ? -17.821 7.209 24.711 1.00 93.81 100 ILE A CA 1
ATOM 793 C C . ILE A 1 100 ? -16.352 6.824 24.537 1.00 93.81 100 ILE A C 1
ATOM 795 O O . ILE A 1 100 ? -15.585 7.584 23.943 1.00 93.81 100 ILE A O 1
ATOM 799 N N . GLN A 1 101 ? -15.970 5.657 25.045 1.00 95.69 101 GLN A N 1
ATOM 800 C CA . GLN A 1 101 ? -14.630 5.087 24.932 1.00 95.69 101 GLN A CA 1
ATOM 801 C C . GLN A 1 101 ? -14.664 3.887 23.983 1.00 95.69 101 GLN A C 1
ATOM 803 O O . GLN A 1 101 ? -15.552 3.044 24.088 1.00 95.69 101 GLN A O 1
ATOM 808 N N . ALA A 1 102 ? -13.704 3.806 23.066 1.00 95.75 102 ALA A N 1
ATOM 809 C CA . ALA A 1 102 ? -13.513 2.668 22.178 1.00 95.75 102 ALA A CA 1
ATOM 810 C C . ALA A 1 102 ? -12.070 2.170 22.279 1.00 95.75 102 ALA A C 1
ATOM 812 O O . ALA A 1 102 ? -11.128 2.940 22.074 1.00 95.75 102 ALA A O 1
ATOM 813 N N . THR A 1 103 ? -11.909 0.884 22.564 1.00 96.94 103 THR A N 1
ATOM 814 C CA . THR A 1 103 ? -10.620 0.198 22.642 1.00 96.94 103 THR A CA 1
ATOM 815 C C . THR A 1 103 ? -10.535 -0.835 21.532 1.00 96.94 103 THR A C 1
ATOM 817 O O . THR A 1 103 ? -11.394 -1.703 21.422 1.00 96.94 103 THR A O 1
ATOM 820 N N . PHE A 1 104 ? -9.490 -0.754 20.717 1.00 95.81 104 PHE A N 1
ATOM 821 C CA . PHE A 1 104 ? -9.185 -1.693 19.644 1.00 95.81 104 PHE A CA 1
ATOM 822 C C . PHE A 1 104 ? -7.935 -2.485 19.989 1.00 95.81 104 PHE A C 1
ATOM 824 O O . PHE A 1 104 ? -6.947 -1.900 20.423 1.00 95.81 104 PHE A O 1
ATOM 831 N N . ASN A 1 105 ? -7.965 -3.792 19.746 1.00 96.56 105 ASN A N 1
ATOM 832 C CA . ASN A 1 105 ? -6.833 -4.688 19.925 1.00 96.56 105 ASN A CA 1
ATOM 833 C C . ASN A 1 105 ? -6.654 -5.558 18.685 1.00 96.56 105 ASN A C 1
ATOM 835 O O . ASN A 1 105 ? -7.616 -6.151 18.190 1.00 96.56 105 ASN A O 1
ATOM 839 N N . ILE A 1 106 ? -5.411 -5.672 18.232 1.00 96.25 106 ILE A N 1
ATOM 840 C CA . ILE A 1 106 ? -4.998 -6.584 17.167 1.00 96.25 106 ILE A CA 1
ATOM 841 C C . ILE A 1 106 ? -3.771 -7.376 17.613 1.00 96.25 106 ILE A C 1
ATOM 843 O O . ILE A 1 106 ? -2.916 -6.880 18.352 1.00 96.25 106 ILE A O 1
ATOM 847 N N . GLU A 1 107 ? -3.690 -8.627 17.163 1.00 95.25 107 GLU A N 1
ATOM 848 C CA . GLU A 1 107 ? -2.632 -9.559 17.573 1.00 95.25 107 GLU A CA 1
ATOM 849 C C . GLU A 1 107 ? -1.256 -9.183 17.008 1.00 95.25 107 GLU A C 1
ATOM 851 O O . GLU A 1 107 ? -0.230 -9.500 17.603 1.00 95.25 107 GLU A O 1
ATOM 856 N N . ARG A 1 108 ? -1.241 -8.489 15.871 1.00 94.81 108 ARG A N 1
ATOM 857 C CA . ARG A 1 108 ? -0.042 -8.005 15.184 1.00 94.81 108 ARG A CA 1
ATOM 858 C C . ARG A 1 108 ? -0.386 -6.823 14.282 1.00 94.81 108 ARG A C 1
ATOM 860 O O . ARG A 1 108 ? -1.568 -6.614 14.002 1.00 94.81 108 ARG A O 1
ATOM 867 N N . THR A 1 109 ? 0.608 -6.057 13.838 1.00 94.50 109 THR A N 1
ATOM 868 C CA . THR A 1 109 ? 0.418 -4.871 12.974 1.00 94.50 109 THR A CA 1
ATOM 869 C C . THR A 1 109 ? 0.715 -5.133 11.496 1.00 94.50 109 THR A C 1
ATOM 871 O O . THR A 1 109 ? 0.268 -4.374 10.641 1.00 94.50 109 THR A O 1
ATOM 874 N N . GLY A 1 110 ? 1.437 -6.209 11.182 1.00 95.12 110 GLY A N 1
ATOM 875 C CA . GLY A 1 110 ? 1.761 -6.637 9.827 1.00 95.12 110 GLY A CA 1
ATOM 876 C C . GLY A 1 110 ? 0.929 -7.838 9.381 1.00 95.12 110 GLY A C 1
ATOM 877 O O . GLY A 1 110 ? 0.841 -8.827 10.106 1.00 95.12 110 GLY A O 1
ATOM 878 N N . TYR A 1 111 ? 0.374 -7.764 8.170 1.00 94.12 111 TYR A N 1
ATOM 879 C CA . TYR A 1 111 ? -0.414 -8.822 7.525 1.00 94.12 111 TYR A CA 1
ATOM 880 C C . TYR A 1 111 ? -0.018 -8.928 6.053 1.00 94.12 111 TYR A C 1
ATOM 882 O O . TYR A 1 111 ? 0.368 -7.927 5.443 1.00 94.12 111 TYR A O 1
ATOM 890 N N . VAL A 1 112 ? -0.138 -10.122 5.475 1.00 92.12 112 VAL A N 1
ATOM 891 C CA . VAL A 1 112 ? 0.015 -10.324 4.026 1.00 92.12 112 VAL A CA 1
ATOM 892 C C . VAL A 1 112 ? -1.353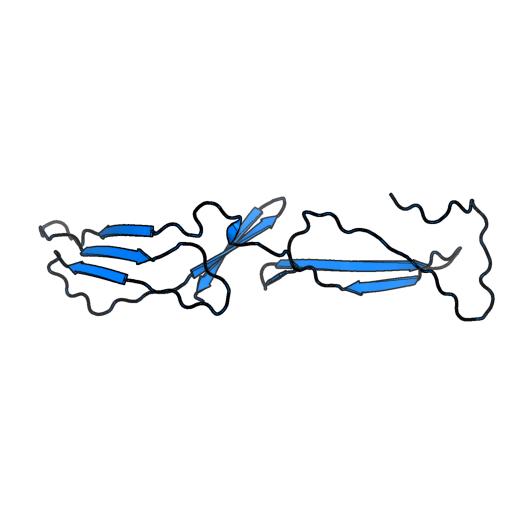 -10.358 3.330 1.00 92.12 112 VAL A C 1
ATOM 894 O O . VAL A 1 112 ? -2.357 -10.686 3.967 1.00 92.12 112 VAL A O 1
ATOM 897 N N . PRO A 1 113 ? -1.436 -10.035 2.025 1.00 90.69 113 PRO A N 1
ATOM 898 C CA . PRO A 1 113 ? -2.687 -10.147 1.281 1.00 90.69 113 PRO A CA 1
ATOM 899 C C . PRO A 1 113 ? -3.309 -11.548 1.385 1.00 90.69 113 PRO A C 1
ATOM 901 O O . PRO A 1 113 ? -2.620 -12.552 1.224 1.00 90.69 113 PRO A O 1
ATOM 904 N N . GLY A 1 114 ? -4.620 -11.603 1.638 1.00 91.81 114 GLY A N 1
ATOM 905 C CA . GLY A 1 114 ? -5.376 -12.850 1.818 1.00 91.81 114 GLY A CA 1
ATOM 906 C C . GLY A 1 114 ? -5.406 -13.379 3.256 1.00 91.81 114 GLY A C 1
ATOM 907 O O . GLY A 1 114 ? -6.164 -14.300 3.549 1.00 91.81 114 GLY A O 1
ATOM 908 N N . GLU A 1 115 ? -4.633 -12.792 4.167 1.00 93.25 115 GLU A N 1
ATOM 909 C CA . GLU A 1 115 ? -4.636 -13.171 5.576 1.00 93.25 115 GLU A CA 1
ATOM 910 C C . GLU A 1 115 ? -5.740 -12.448 6.364 1.00 93.25 115 GLU A C 1
ATOM 912 O O . GLU A 1 115 ? -5.968 -11.250 6.194 1.00 93.25 115 GLU A O 1
ATOM 917 N N . ALA A 1 116 ? -6.424 -13.166 7.259 1.00 92.25 116 ALA A N 1
ATOM 918 C CA . ALA A 1 116 ? -7.495 -12.591 8.068 1.00 92.25 116 ALA A CA 1
ATOM 919 C C . ALA A 1 116 ? -6.950 -11.730 9.223 1.00 92.25 116 ALA A C 1
ATOM 921 O O . ALA A 1 116 ? -6.096 -12.168 9.999 1.00 92.25 116 ALA A O 1
ATOM 922 N N . ILE A 1 117 ? -7.507 -10.528 9.386 1.00 94.06 117 ILE A N 1
ATOM 923 C CA . ILE A 1 117 ? -7.204 -9.631 10.508 1.00 94.06 117 ILE A CA 1
ATOM 924 C C . ILE A 1 117 ? -8.222 -9.877 11.625 1.00 94.06 117 ILE A C 1
ATOM 926 O O . ILE A 1 117 ? -9.399 -9.548 11.487 1.00 94.06 117 ILE A O 1
ATOM 930 N N . LYS A 1 118 ? -7.776 -10.441 12.752 1.00 93.00 118 LYS A N 1
ATOM 931 C CA . LYS A 1 118 ? -8.617 -10.590 13.949 1.00 93.00 118 LYS A CA 1
ATOM 932 C C . LYS A 1 118 ? -8.599 -9.296 14.753 1.00 93.00 118 LYS A C 1
ATOM 934 O O . LYS A 1 118 ? -7.549 -8.889 15.251 1.00 93.00 118 LYS A O 1
ATOM 939 N N . ILE A 1 119 ? -9.763 -8.667 14.883 1.00 93.06 119 ILE A N 1
ATOM 940 C CA . ILE A 1 119 ? -9.933 -7.398 15.591 1.00 93.06 119 ILE A CA 1
ATOM 941 C C . ILE A 1 119 ? -10.821 -7.633 16.808 1.00 93.06 119 ILE A C 1
ATOM 943 O O . ILE A 1 119 ? -11.952 -8.096 16.674 1.00 93.06 119 ILE A O 1
ATOM 947 N N . PHE A 1 120 ? -10.324 -7.267 17.986 1.00 95.06 120 PHE A N 1
ATOM 948 C CA . PHE A 1 120 ? -11.121 -7.213 19.207 1.00 95.06 120 PHE A CA 1
ATOM 949 C C . PHE A 1 120 ? -11.403 -5.753 19.547 1.00 95.06 120 PHE A C 1
ATOM 951 O O . PHE A 1 120 ? -10.480 -4.999 19.861 1.00 95.06 120 PHE A O 1
ATOM 958 N N . ALA A 1 121 ? -12.672 -5.356 19.482 1.00 94.88 121 ALA A N 1
ATOM 959 C CA . ALA A 1 121 ? -13.114 -4.005 19.804 1.00 94.88 121 ALA A CA 1
ATOM 960 C C . ALA A 1 121 ? -14.042 -4.015 21.025 1.00 94.88 121 ALA A C 1
ATOM 962 O O . ALA A 1 121 ? -14.979 -4.807 21.093 1.00 94.88 121 ALA A O 1
ATOM 963 N N . GLU A 1 122 ? -13.794 -3.113 21.970 1.00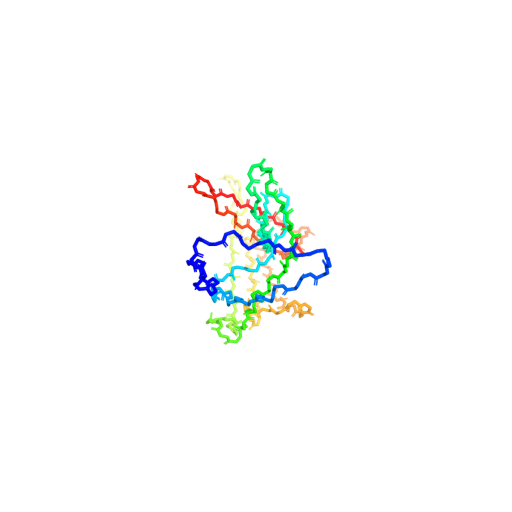 95.69 122 GLU A N 1
ATOM 964 C CA . GLU A 1 122 ? -14.635 -2.875 23.141 1.00 95.69 122 GLU A CA 1
ATOM 965 C C . GLU A 1 122 ? -15.125 -1.426 23.111 1.00 95.69 122 GLU A C 1
ATOM 967 O O . GLU A 1 122 ? -14.330 -0.500 22.964 1.00 95.69 122 GLU A O 1
ATOM 972 N N . ILE A 1 123 ? -16.436 -1.221 23.247 1.00 95.56 123 ILE A N 1
ATOM 973 C CA . ILE A 1 123 ? -17.039 0.113 23.319 1.00 95.56 123 ILE A CA 1
ATOM 974 C C . ILE A 1 123 ? -17.708 0.268 24.681 1.00 95.56 123 ILE A C 1
ATOM 976 O O . ILE A 1 123 ? -18.611 -0.493 25.028 1.00 95.56 123 ILE A O 1
ATOM 980 N N . ARG A 1 124 ? -17.303 1.293 25.432 1.00 95.19 124 ARG A N 1
ATOM 981 C CA . ARG A 1 124 ? -17.925 1.693 26.696 1.00 95.19 124 ARG A CA 1
ATOM 982 C C . ARG A 1 124 ? -18.653 3.013 26.497 1.00 95.19 124 ARG A C 1
ATOM 984 O O . ARG A 1 124 ? -18.039 4.050 26.252 1.00 95.19 124 ARG A O 1
ATOM 991 N N . ASN A 1 125 ? -19.977 2.974 26.594 1.00 93.94 125 ASN A N 1
ATOM 992 C CA . ASN A 1 125 ? -20.809 4.165 26.491 1.00 93.94 125 ASN A CA 1
ATOM 993 C C . ASN A 1 125 ? -21.103 4.731 27.885 1.00 93.94 125 ASN A C 1
ATOM 995 O O . ASN A 1 125 ? -22.077 4.337 28.519 1.00 93.94 125 ASN A O 1
ATOM 999 N N . GLY A 1 126 ? -20.268 5.657 28.355 1.00 91.94 126 GLY A N 1
ATOM 1000 C CA . GLY A 1 126 ? -20.534 6.430 29.572 1.00 91.94 126 GLY A CA 1
ATOM 1001 C C . GLY A 1 126 ? -21.440 7.646 29.342 1.00 91.94 126 GLY A C 1
ATOM 1002 O O . GLY A 1 126 ? -21.699 8.404 30.278 1.00 91.94 126 GLY A O 1
ATOM 1003 N N . SER A 1 127 ? -21.891 7.873 28.104 1.00 91.12 127 SER A N 1
ATOM 1004 C CA . SER A 1 127 ? -22.725 9.019 27.744 1.00 91.12 127 SER A CA 1
ATOM 1005 C C . SER A 1 127 ? -24.216 8.724 27.933 1.00 91.12 127 SER A C 1
ATOM 1007 O O . SER A 1 127 ? -24.633 7.573 28.029 1.00 91.12 127 SER A O 1
ATOM 1009 N N . SER A 1 128 ? -25.052 9.766 27.929 1.00 88.81 128 SER A N 1
ATOM 1010 C CA . SER A 1 128 ? -26.515 9.605 27.915 1.00 88.81 128 SER A CA 1
ATOM 1011 C C . SER A 1 128 ? -27.095 9.391 26.510 1.00 88.81 128 SER A C 1
ATOM 1013 O O . SER A 1 128 ? -28.311 9.294 26.346 1.00 88.81 128 SER A O 1
ATOM 1015 N N . ARG A 1 129 ? -26.251 9.362 25.469 1.00 87.81 129 ARG A N 1
ATOM 1016 C CA . ARG A 1 129 ? -26.674 9.173 24.078 1.00 87.81 129 ARG A CA 1
ATOM 1017 C C . ARG A 1 129 ? -26.618 7.696 23.712 1.00 87.81 129 ARG A C 1
ATOM 1019 O O . ARG A 1 129 ? -25.658 7.002 24.035 1.00 87.81 129 ARG A O 1
ATOM 1026 N N . ARG A 1 130 ? -27.642 7.218 23.005 1.00 90.19 130 ARG A N 1
ATOM 1027 C CA . ARG A 1 130 ? -27.664 5.864 22.443 1.00 90.19 130 ARG A CA 1
ATOM 1028 C C . ARG A 1 130 ? -26.647 5.759 21.301 1.00 90.19 130 ARG A C 1
ATOM 1030 O O . ARG A 1 130 ? -26.547 6.669 20.484 1.00 90.19 130 ARG A O 1
ATOM 1037 N N . ILE A 1 131 ? -25.917 4.646 21.248 1.00 91.44 131 ILE A N 1
ATOM 1038 C CA . ILE A 1 131 ? -25.095 4.265 20.094 1.00 91.44 131 ILE A CA 1
ATOM 1039 C C . ILE A 1 131 ? -25.937 3.319 19.242 1.00 91.44 131 ILE A C 1
ATOM 1041 O O . ILE A 1 131 ? -26.270 2.225 19.693 1.00 91.44 131 ILE A O 1
ATOM 1045 N N . ASP A 1 132 ? -26.303 3.746 18.036 1.00 92.31 132 ASP A N 1
ATOM 1046 C CA . ASP A 1 132 ? -27.165 2.941 17.165 1.00 92.31 132 ASP A CA 1
ATOM 1047 C C . ASP A 1 132 ? -26.380 1.896 16.370 1.00 92.31 132 ASP A C 1
ATOM 1049 O O . ASP A 1 132 ? -26.873 0.790 16.157 1.00 92.31 132 ASP A O 1
ATOM 1053 N N . LYS A 1 133 ? -25.168 2.240 15.912 1.00 93.50 133 LYS A N 1
ATOM 1054 C CA . LYS A 1 133 ? -24.320 1.375 15.081 1.00 93.50 133 LYS A CA 1
ATOM 1055 C C . LYS A 1 133 ? -22.837 1.628 15.341 1.00 93.50 133 LYS A C 1
ATOM 1057 O O . LYS A 1 133 ? -22.438 2.741 15.681 1.00 93.50 133 LYS A O 1
ATOM 1062 N N . SER A 1 134 ? -22.027 0.602 15.109 1.00 91.38 134 SER A N 1
ATOM 1063 C CA . SER A 1 134 ? -20.565 0.656 15.119 1.00 91.38 134 SER A CA 1
ATOM 1064 C C . SER A 1 134 ? -20.023 -0.123 13.928 1.00 91.38 134 SER A C 1
ATOM 1066 O O . SER A 1 134 ? -20.539 -1.195 13.616 1.00 91.38 134 SER A O 1
ATOM 1068 N N . TYR A 1 135 ? -18.973 0.397 13.300 1.00 91.94 135 TYR A N 1
ATOM 1069 C CA . TYR A 1 135 ? -18.347 -0.199 12.124 1.00 91.94 135 TYR A CA 1
ATOM 1070 C C . TYR A 1 135 ? -16.833 -0.228 12.295 1.00 91.94 135 TYR A C 1
ATOM 1072 O O . TYR A 1 135 ? -16.270 0.582 13.037 1.00 91.94 135 TYR A O 1
ATOM 1080 N N . VAL A 1 136 ? -16.190 -1.157 11.596 1.00 90.31 136 VAL A N 1
ATOM 1081 C CA . VAL A 1 136 ? -14.737 -1.256 11.499 1.00 90.31 136 VAL A CA 1
ATOM 1082 C C . VAL A 1 136 ? -14.400 -1.339 10.023 1.00 90.31 136 VAL A C 1
ATOM 1084 O O . VAL A 1 136 ? -14.838 -2.270 9.354 1.00 90.31 136 VAL A O 1
ATOM 1087 N N . ASN A 1 137 ? -13.627 -0.368 9.546 1.00 91.69 137 ASN A N 1
ATOM 1088 C CA . ASN A 1 137 ? -13.251 -0.256 8.144 1.00 91.69 137 ASN A CA 1
ATOM 1089 C C . ASN A 1 137 ? -11.728 -0.313 8.052 1.00 91.69 137 ASN A C 1
ATOM 1091 O O . ASN A 1 137 ? -11.028 0.292 8.874 1.00 91.69 137 ASN A O 1
ATOM 1095 N N . LEU A 1 138 ? -11.216 -1.020 7.050 1.00 92.31 138 LEU A N 1
ATOM 1096 C CA . LEU A 1 138 ? -9.803 -0.983 6.713 1.00 92.31 138 LEU A CA 1
ATOM 1097 C C . LEU A 1 138 ? -9.590 0.141 5.693 1.00 92.31 138 LEU A C 1
ATOM 1099 O O . LEU A 1 138 ? -10.305 0.244 4.702 1.00 92.31 138 LEU A O 1
ATOM 1103 N N . ILE A 1 139 ? -8.637 1.031 5.967 1.00 94.56 139 ILE A N 1
ATOM 1104 C CA . ILE A 1 139 ? -8.413 2.232 5.157 1.00 94.56 139 ILE A CA 1
ATOM 1105 C C . ILE A 1 139 ? -6.989 2.212 4.608 1.00 94.56 139 ILE A C 1
ATOM 1107 O O . ILE A 1 139 ? -6.020 2.113 5.360 1.00 94.56 139 ILE A O 1
ATOM 1111 N N . MET A 1 140 ? -6.869 2.363 3.295 1.00 93.12 140 MET A N 1
ATOM 1112 C CA . MET A 1 140 ? -5.619 2.534 2.573 1.00 93.12 140 MET A CA 1
ATOM 1113 C C . MET A 1 140 ? -5.321 4.019 2.359 1.00 93.12 140 MET A C 1
ATOM 1115 O O . MET A 1 140 ? -6.143 4.763 1.825 1.00 93.12 140 MET A O 1
ATOM 1119 N N . TYR A 1 141 ? -4.108 4.432 2.720 1.00 93.19 141 TYR A N 1
ATOM 1120 C CA . TYR A 1 141 ? -3.570 5.755 2.414 1.00 93.19 141 TYR A CA 1
ATOM 1121 C C . TYR A 1 141 ? -2.549 5.628 1.282 1.00 93.19 141 TYR A C 1
ATOM 1123 O O . TYR A 1 141 ? -1.528 4.960 1.438 1.00 93.19 141 TYR A O 1
ATOM 1131 N N . LYS A 1 142 ? -2.803 6.286 0.150 1.00 90.44 142 LYS A N 1
ATOM 1132 C CA . LYS A 1 142 ? -1.894 6.346 -1.002 1.00 90.44 142 LYS A CA 1
ATOM 1133 C C . LYS A 1 142 ? -1.322 7.755 -1.106 1.00 90.44 142 LYS A C 1
ATOM 1135 O O . LYS A 1 142 ? -2.058 8.689 -1.411 1.00 90.44 142 LYS A O 1
ATOM 1140 N N . THR A 1 143 ? -0.024 7.925 -0.868 1.00 90.19 143 THR A N 1
ATOM 1141 C CA . THR A 1 143 ? 0.635 9.239 -0.954 1.00 90.19 143 THR A CA 1
ATOM 1142 C C . THR A 1 143 ? 1.550 9.312 -2.171 1.00 90.19 143 THR A C 1
ATOM 1144 O O . THR A 1 143 ? 2.501 8.546 -2.303 1.00 90.19 143 THR A O 1
ATOM 1147 N N . PHE A 1 144 ? 1.270 10.269 -3.050 1.00 86.62 144 PHE A N 1
ATOM 1148 C CA . PHE A 1 144 ? 2.015 10.553 -4.269 1.00 86.62 144 PHE A CA 1
ATOM 1149 C C . PHE A 1 144 ? 2.918 11.758 -4.034 1.00 86.62 144 PHE A C 1
ATOM 1151 O O . PHE A 1 144 ? 2.432 12.850 -3.734 1.00 86.62 144 PHE A O 1
ATOM 1158 N N . HIS A 1 145 ? 4.224 11.572 -4.201 1.00 85.94 145 HIS A N 1
ATOM 1159 C CA . HIS A 1 145 ? 5.215 12.635 -4.068 1.00 85.94 145 HIS A CA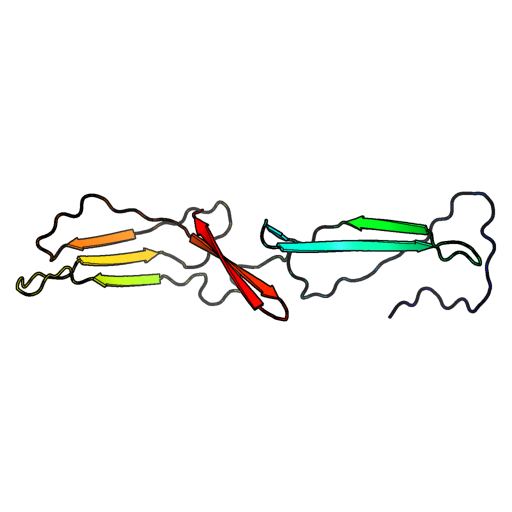 1
ATOM 1160 C C . HIS A 1 145 ? 5.653 13.115 -5.455 1.00 85.94 145 HIS A C 1
ATOM 1162 O O . HIS A 1 145 ? 6.334 12.390 -6.178 1.00 85.94 145 HIS A O 1
ATOM 1168 N N . ALA A 1 146 ? 5.278 14.340 -5.827 1.00 80.00 146 ALA A N 1
ATOM 1169 C CA . ALA A 1 146 ? 5.841 15.042 -6.977 1.00 80.00 146 ALA A CA 1
ATOM 1170 C C . ALA A 1 146 ? 6.785 16.155 -6.502 1.00 80.00 146 ALA A C 1
ATOM 1172 O O . ALA A 1 146 ? 6.710 16.600 -5.358 1.00 80.00 146 ALA A O 1
ATOM 1173 N N . VAL A 1 147 ? 7.652 16.640 -7.397 1.00 82.19 147 VAL A N 1
ATOM 1174 C CA . VAL A 1 147 ? 8.665 17.671 -7.086 1.00 82.19 147 VAL A CA 1
ATOM 1175 C C . VAL A 1 147 ? 8.050 18.926 -6.454 1.00 82.19 147 VAL A C 1
ATOM 1177 O O . VAL A 1 147 ? 8.662 19.548 -5.596 1.00 82.19 147 VAL A O 1
ATOM 1180 N N . THR A 1 148 ? 6.837 19.300 -6.862 1.00 83.00 148 THR A N 1
ATOM 1181 C CA . THR A 1 148 ? 6.182 20.539 -6.422 1.00 83.00 148 THR A CA 1
ATOM 1182 C C . THR A 1 148 ? 5.126 20.340 -5.343 1.00 83.00 148 THR A C 1
ATOM 1184 O O . THR A 1 148 ? 4.868 21.264 -4.573 1.00 83.00 148 THR A O 1
ATOM 1187 N N . ARG A 1 149 ? 4.461 19.181 -5.304 1.00 81.81 149 ARG A N 1
ATOM 1188 C CA . ARG A 1 149 ? 3.329 18.908 -4.408 1.00 81.81 149 ARG A CA 1
ATOM 1189 C C . ARG A 1 149 ? 3.259 17.426 -4.068 1.00 81.81 149 ARG A C 1
ATOM 1191 O O . ARG A 1 149 ? 3.521 16.576 -4.916 1.00 81.81 149 ARG A O 1
ATOM 1198 N N . ALA A 1 150 ? 2.826 17.132 -2.849 1.00 86.88 150 ALA A N 1
ATOM 1199 C CA . ALA A 1 150 ? 2.374 15.803 -2.471 1.00 86.88 150 ALA A CA 1
ATOM 1200 C C . ALA A 1 150 ? 0.841 15.764 -2.454 1.00 86.88 150 ALA A C 1
ATOM 1202 O O . ALA A 1 150 ? 0.197 16.748 -2.083 1.00 86.88 150 ALA A O 1
ATOM 1203 N N . ARG A 1 151 ? 0.257 14.634 -2.856 1.00 87.38 151 ARG A N 1
ATOM 1204 C CA . ARG A 1 151 ? -1.185 14.376 -2.760 1.00 87.38 151 ARG A CA 1
ATOM 1205 C C . ARG A 1 151 ? -1.406 13.042 -2.066 1.00 87.38 151 ARG A C 1
ATOM 1207 O O . ARG A 1 151 ? -0.777 12.060 -2.442 1.00 87.38 151 ARG A O 1
ATOM 1214 N N . THR A 1 152 ? -2.322 13.006 -1.106 1.00 90.56 152 THR A N 1
ATOM 1215 C CA . THR A 1 152 ? -2.757 11.767 -0.455 1.00 90.56 152 THR A CA 1
ATOM 1216 C C . THR A 1 152 ? -4.189 11.456 -0.861 1.00 90.56 152 THR A C 1
ATOM 1218 O O . THR A 1 152 ? -5.057 12.325 -0.792 1.00 90.56 152 THR A O 1
ATOM 1221 N N . ASP A 1 153 ? -4.409 10.228 -1.310 1.00 89.88 153 ASP A N 1
ATOM 1222 C CA . ASP A 1 153 ? -5.712 9.639 -1.597 1.00 89.88 153 ASP A CA 1
ATOM 1223 C C . ASP A 1 153 ? -6.035 8.605 -0.512 1.00 89.88 153 ASP A C 1
ATOM 1225 O O . ASP A 1 153 ? -5.154 7.855 -0.081 1.00 89.88 153 ASP A O 1
ATOM 1229 N N . ILE A 1 154 ? -7.280 8.599 -0.043 1.00 91.69 154 ILE A N 1
ATOM 1230 C CA . ILE A 1 154 ? -7.743 7.727 1.039 1.00 91.69 154 ILE A CA 1
ATOM 1231 C C . ILE A 1 154 ? -8.853 6.849 0.480 1.00 91.69 154 ILE A C 1
ATOM 1233 O O . ILE A 1 154 ? -9.834 7.359 -0.059 1.00 91.69 154 ILE A O 1
ATOM 1237 N N . GLN A 1 155 ? -8.696 5.539 0.625 1.00 90.12 155 GLN A N 1
ATOM 1238 C CA . GLN A 1 155 ? -9.611 4.547 0.080 1.00 90.12 155 GLN A CA 1
ATOM 1239 C C . GLN A 1 155 ? -9.978 3.520 1.150 1.00 90.12 155 GLN A C 1
ATOM 1241 O O . GLN A 1 155 ? -9.108 3.030 1.861 1.00 90.12 155 GLN A O 1
ATOM 1246 N N . GLU A 1 156 ? -11.258 3.177 1.252 1.00 90.12 156 GLU A N 1
ATOM 1247 C CA . GLU A 1 156 ? -11.720 2.037 2.050 1.00 90.12 156 GLU A CA 1
ATOM 1248 C C . GLU A 1 156 ? -11.522 0.732 1.261 1.00 90.12 156 GLU A C 1
ATOM 1250 O O . GLU A 1 156 ? -11.774 0.710 0.051 1.00 90.12 156 GLU A O 1
ATOM 1255 N N . ILE A 1 157 ? -11.029 -0.319 1.925 1.00 83.50 157 ILE A N 1
ATOM 1256 C CA . ILE A 1 157 ? -10.697 -1.630 1.338 1.00 83.50 157 ILE A CA 1
ATOM 1257 C C . ILE A 1 157 ? -11.381 -2.792 2.044 1.00 83.50 157 ILE A C 1
ATOM 1259 O O . ILE A 1 157 ? -11.575 -2.711 3.278 1.00 83.50 157 ILE A O 1
#

Foldseek 3Di:
DDDDDPDPPDPDDDDPDDDDDDDDDDDDPPDDWWADDPVDTDWDKDKDWADDPPDDIDIDIDTDTDDDDDDCVPDPQQQPKDKDKDWDDDDDDPDDFGIWMKIKIWRGNHDDPPDDTDIDMDIDGRGPDDDPDDDDWDKDWDWDDDPVDIDIDIDTD

pLDDT: mean 86.66, std 13.66, range [28.7, 96.94]

Secondary structure (DSSP, 8-state):
---S----S------SS--------PPPTTPPPPEE-SS-EE-EEEEEEE--TTSPPEEEEEEE-------GGGSTTTT--EEEEEEE----TT---PPEEEEEEES-S---TT----EEEEEEE-SSS---------EEEEEEE-SS-EEEEEEE-

Radius of gyration: 28.47 Å; chains: 1; bounding box: 62×37×79 Å

Organism: Biomphalaria glabrata (NCBI:txid6526)

InterPro domains:
  IPR011021 Arrestin-like, N-terminal [PF00339] (9-73)
  IPR011022 Arrestin-like, C-terminal domain [PF02752] (97-149)
  IPR014752 Arrestin-like, C-terminal domain superfamily [G3DSA:2.60.40.640] (1-75)
  IPR014752 Arrestin-like, C-terminal domain superfamily [G3DSA:2.60.40.640] (76-157)
  IPR014756 Immunoglobulin E-set [SSF81296] (9-85)
  IPR014756 Immunoglobulin E-set [SSF81296] (83-151)
  IPR050357 Arrestin domain-containing protein [PTHR11188] (11-155)